Protein AF-A0A3D8INH3-F1 (afdb_monomer_lite)

Foldseek 3Di:
DDDPVVLVVCCVLDDPQWHADRFGIKGFCDDQNVVLCVVQVPDFPVSCQPCCQPRPQVVSVNNQKHKDQQCCVQPPPPSNPDNWIKIAHQFYGNDPVTHGPWMFTQPCVVPDGQVNCCVVVRMGGTGTDD

Organism: NCBI:txid361872

Secondary structure (DSSP, 8-state):
---HHHHHHHGGG-BTTEEE-SSEEEEESSHHHHHHHHHTT--SHHHHHHHHIIIIIGGGT-TTEEEES-GGGGTTTT-TT-S--EEEESS-TT-GGG--SEEEE-TTTTT--HHHHHHHHSEEEEEEE-

pLDDT: mean 91.25, std 9.23, range [57.25, 98.56]

Radius of gyration: 13.53 Å; chains: 1; bounding box: 29×31×35 Å

Sequence (130 aa):
MLSPNEVNYLNSFKREWLEFDQLGLILKYKGRLKEFIESFSINSEFEFEKEVRDGLFIPSSLDIVSYCCDNNNLYPYHYGLTSSPIIGVDGILGIPDMLPKFVFWYSDYALRDSIKFLRENGSVRYDYVD

Structure (mmCIF, N/CA/C/O backbone):
data_AF-A0A3D8INH3-F1
#
_entry.id   AF-A0A3D8INH3-F1
#
loop_
_atom_site.group_PDB
_atom_site.id
_atom_site.type_symbol
_atom_site.label_atom_id
_atom_site.label_alt_id
_atom_site.label_comp_id
_atom_site.label_asym_id
_atom_site.label_entity_id
_atom_site.label_seq_id
_atom_site.pdbx_PDB_ins_code
_atom_site.Cartn_x
_atom_site.Cartn_y
_atom_site.Cartn_z
_atom_site.occupancy
_atom_site.B_iso_or_equiv
_atom_site.auth_seq_id
_atom_site.auth_comp_id
_atom_site.auth_asym_id
_atom_site.auth_atom_id
_atom_site.pdbx_PDB_model_num
ATOM 1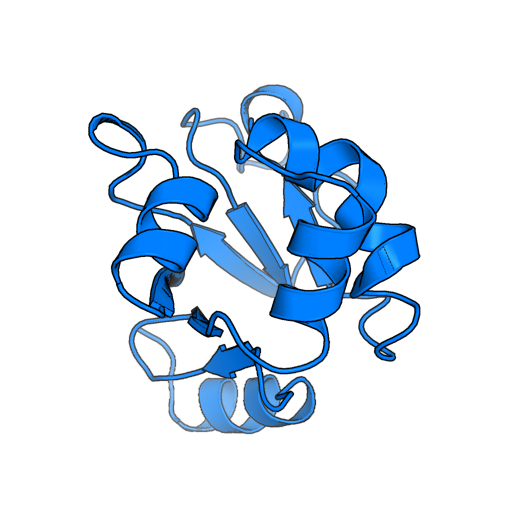 N N . MET A 1 1 ? -4.776 2.370 -15.531 1.00 89.94 1 MET A N 1
ATOM 2 C CA . MET A 1 1 ? -5.832 1.581 -14.848 1.00 89.94 1 MET A CA 1
ATOM 3 C C . MET A 1 1 ? -5.501 0.118 -15.032 1.00 89.94 1 MET A C 1
ATOM 5 O O . MET A 1 1 ? -5.115 -0.248 -16.135 1.00 89.94 1 MET A O 1
ATOM 9 N N . LEU A 1 2 ? -5.673 -0.690 -13.992 1.00 94.81 2 LEU A N 1
ATOM 10 C CA . LEU A 1 2 ? -5.392 -2.123 -14.033 1.00 94.81 2 LEU A CA 1
ATOM 11 C C . LEU A 1 2 ? -6.454 -2.879 -14.842 1.00 94.81 2 LEU A C 1
ATOM 13 O O . LEU A 1 2 ? -7.659 -2.621 -14.725 1.00 94.81 2 LEU A O 1
ATOM 17 N N . SER A 1 3 ? -6.017 -3.858 -15.628 1.00 96.88 3 SER A N 1
ATOM 18 C CA . SER A 1 3 ? -6.900 -4.806 -16.302 1.00 96.88 3 SER A CA 1
ATOM 19 C C . SER A 1 3 ? -7.552 -5.776 -15.301 1.00 96.88 3 SER A C 1
ATOM 21 O O . SER A 1 3 ? -7.022 -6.016 -14.213 1.00 96.88 3 SER A O 1
ATOM 23 N N . PRO A 1 4 ? -8.681 -6.419 -15.660 1.00 96.50 4 PRO A N 1
ATOM 24 C CA . PRO A 1 4 ? -9.312 -7.417 -14.795 1.00 96.50 4 PRO A CA 1
ATOM 25 C C . PRO A 1 4 ? -8.382 -8.573 -14.396 1.00 96.50 4 PRO A C 1
ATOM 27 O O . PRO A 1 4 ? -8.458 -9.066 -13.273 1.00 96.50 4 PRO A O 1
ATOM 30 N N . ASN A 1 5 ? -7.483 -8.993 -15.292 1.00 97.19 5 ASN A N 1
ATOM 31 C CA . ASN A 1 5 ? -6.529 -10.068 -15.011 1.00 97.19 5 ASN A CA 1
ATOM 32 C C . ASN A 1 5 ? -5.473 -9.641 -13.986 1.00 97.19 5 ASN A C 1
ATOM 34 O O . ASN A 1 5 ? -5.108 -10.436 -13.122 1.00 97.19 5 ASN A O 1
ATOM 38 N N . GLU A 1 6 ? -5.017 -8.391 -14.045 1.00 97.56 6 GLU A N 1
ATOM 39 C CA . GLU A 1 6 ? -4.064 -7.846 -13.077 1.00 97.56 6 GLU A CA 1
ATOM 40 C C . GLU A 1 6 ? -4.706 -7.658 -11.707 1.00 97.56 6 GLU A C 1
ATOM 42 O O . GLU A 1 6 ? -4.114 -8.055 -10.711 1.00 97.56 6 GLU A O 1
ATOM 47 N N . VAL A 1 7 ? -5.945 -7.159 -11.643 1.00 97.50 7 VAL A N 1
ATOM 48 C CA . VAL A 1 7 ? -6.694 -7.080 -10.376 1.00 97.50 7 VAL A CA 1
ATOM 49 C C . VAL A 1 7 ? -6.899 -8.475 -9.775 1.00 97.50 7 VAL A C 1
ATOM 51 O O . VAL A 1 7 ? -6.730 -8.664 -8.572 1.00 97.50 7 VAL A O 1
ATOM 54 N N . ASN A 1 8 ? -7.225 -9.478 -10.596 1.00 97.00 8 ASN A N 1
ATOM 55 C CA . ASN A 1 8 ? -7.356 -10.863 -10.134 1.00 97.00 8 ASN A CA 1
ATOM 56 C C . ASN A 1 8 ? -6.035 -11.425 -9.600 1.00 97.00 8 ASN A C 1
ATOM 58 O O . ASN A 1 8 ? -6.042 -12.086 -8.563 1.00 97.00 8 ASN A O 1
ATOM 62 N N . TYR A 1 9 ? -4.917 -11.140 -10.272 1.00 97.69 9 TYR A N 1
ATOM 63 C CA . TYR A 1 9 ? -3.589 -11.496 -9.783 1.00 97.69 9 TYR A CA 1
ATOM 64 C C . TYR A 1 9 ? -3.286 -10.801 -8.454 1.00 97.69 9 TYR A C 1
ATOM 66 O O . TYR A 1 9 ? -2.987 -11.466 -7.472 1.00 97.69 9 TYR A O 1
ATOM 74 N N . LEU A 1 10 ? -3.455 -9.480 -8.378 1.00 97.56 10 LEU A N 1
ATOM 75 C CA . LEU A 1 10 ? -3.196 -8.695 -7.172 1.00 97.56 10 LEU A CA 1
ATOM 76 C C . LEU A 1 10 ? -4.048 -9.145 -5.977 1.00 97.56 10 LEU A C 1
ATOM 78 O O . LEU A 1 10 ? -3.596 -9.122 -4.833 1.00 97.56 10 LEU A O 1
ATOM 82 N N . ASN A 1 11 ? -5.258 -9.644 -6.229 1.00 95.94 11 ASN A N 1
ATOM 83 C CA . ASN A 1 11 ? -6.108 -10.207 -5.186 1.00 95.94 11 ASN A CA 1
ATOM 84 C C . ASN A 1 11 ? -5.524 -11.463 -4.506 1.00 95.94 11 ASN A C 1
ATOM 86 O O . ASN A 1 11 ? -5.990 -11.796 -3.416 1.00 95.94 11 ASN A O 1
ATOM 90 N N . SER A 1 12 ? -4.479 -12.114 -5.041 1.00 96.25 12 SER A N 1
ATOM 91 C CA . SER A 1 12 ? -3.731 -13.140 -4.289 1.00 96.25 12 SER A CA 1
ATOM 92 C C . SER A 1 12 ? -2.959 -12.556 -3.097 1.00 96.25 12 SER A C 1
ATOM 94 O O . SER A 1 12 ? -2.706 -13.254 -2.114 1.00 96.25 12 SER A O 1
ATOM 96 N N . PHE A 1 13 ? -2.631 -11.261 -3.139 1.00 96.38 13 PHE A N 1
ATOM 97 C CA . PHE A 1 13 ? -1.989 -10.518 -2.049 1.00 96.38 13 PHE A CA 1
ATOM 98 C C . PHE A 1 13 ? -2.993 -9.865 -1.097 1.00 96.38 13 PHE A C 1
ATOM 100 O O . PHE A 1 13 ? -2.598 -9.305 -0.076 1.00 96.38 13 PHE A O 1
ATOM 107 N N . LYS A 1 14 ? -4.297 -9.947 -1.393 1.00 96.50 14 LYS A N 1
ATOM 108 C CA . LYS A 1 14 ? -5.348 -9.320 -0.589 1.00 96.50 14 LYS A CA 1
ATOM 109 C C . LYS A 1 14 ? -5.257 -9.758 0.871 1.00 96.50 14 LYS A C 1
ATOM 111 O O . LYS A 1 14 ? -5.084 -10.939 1.188 1.00 96.50 14 LYS A O 1
ATOM 116 N N . ARG A 1 15 ? -5.427 -8.801 1.773 1.00 97.25 15 ARG A N 1
ATOM 117 C CA . ARG A 1 15 ? -5.636 -9.032 3.207 1.00 97.25 15 ARG A CA 1
ATOM 118 C C . ARG A 1 15 ? -6.897 -8.297 3.626 1.00 97.25 15 ARG A C 1
ATOM 120 O O . ARG A 1 15 ? -7.474 -7.537 2.858 1.00 97.25 15 ARG A O 1
ATOM 127 N N . GLU A 1 16 ? -7.344 -8.497 4.858 1.00 97.12 16 GLU A N 1
ATOM 128 C CA . GLU A 1 16 ? -8.485 -7.728 5.365 1.00 97.12 16 GLU A CA 1
ATOM 129 C C . GLU A 1 16 ? -8.249 -6.209 5.265 1.00 97.12 16 GLU A C 1
ATOM 131 O O . GLU A 1 16 ? -9.187 -5.466 4.992 1.00 97.12 16 GLU A O 1
ATOM 136 N N . TRP A 1 17 ? -7.002 -5.763 5.438 1.00 97.81 17 TRP A N 1
ATOM 137 C CA . TRP A 1 17 ? -6.579 -4.364 5.456 1.00 97.81 17 TRP A CA 1
ATOM 138 C C . TRP A 1 17 ? -5.949 -3.882 4.140 1.00 97.81 17 TRP A C 1
ATOM 140 O O . TRP A 1 17 ? -5.664 -2.694 4.023 1.00 97.81 17 TRP A O 1
ATOM 150 N N . LEU A 1 18 ? -5.744 -4.776 3.167 1.00 98.06 18 LEU A N 1
ATOM 151 C CA . LEU A 1 18 ? -5.110 -4.496 1.876 1.00 98.06 18 LEU A CA 1
ATOM 152 C C . LEU A 1 18 ? -6.010 -5.004 0.755 1.00 98.06 18 LEU A C 1
ATOM 154 O O . LEU A 1 18 ? -6.216 -6.212 0.629 1.00 98.06 18 LEU A O 1
ATOM 158 N N . GLU A 1 19 ? -6.526 -4.097 -0.062 1.00 97.69 19 GLU A N 1
ATOM 159 C CA . GLU A 1 19 ? -7.397 -4.420 -1.189 1.00 97.69 19 GLU A CA 1
ATOM 160 C C . GLU A 1 19 ? -6.884 -3.801 -2.484 1.00 97.69 19 GLU A C 1
ATOM 162 O O . GLU A 1 19 ? -6.099 -2.857 -2.467 1.00 97.69 19 GLU A O 1
ATOM 167 N N . PHE A 1 20 ? -7.362 -4.330 -3.606 1.00 97.81 20 PHE A N 1
ATOM 168 C CA . PHE A 1 20 ? -7.020 -3.850 -4.936 1.00 97.81 20 PHE A CA 1
ATOM 169 C C . PHE A 1 20 ? -8.299 -3.635 -5.741 1.00 97.81 20 PHE A C 1
ATOM 171 O O . PHE A 1 20 ? -9.224 -4.454 -5.684 1.00 97.81 20 PHE A O 1
ATOM 178 N N . ASP A 1 21 ? -8.344 -2.543 -6.493 1.00 96.75 21 ASP A N 1
ATOM 179 C CA . ASP A 1 21 ? -9.367 -2.265 -7.495 1.00 96.75 21 ASP A CA 1
ATOM 180 C C . ASP A 1 21 ? -8.715 -1.847 -8.826 1.00 96.75 21 ASP A C 1
ATOM 182 O O . ASP A 1 21 ? -7.501 -1.926 -8.994 1.00 96.75 21 ASP A O 1
ATOM 186 N N . GLN A 1 22 ? -9.517 -1.448 -9.814 1.00 96.62 22 GLN A N 1
ATOM 187 C CA . GLN A 1 22 ? -9.000 -1.053 -11.133 1.00 96.62 22 GLN A CA 1
ATOM 188 C C . GLN A 1 22 ? -8.182 0.250 -11.113 1.00 96.62 22 GLN A C 1
ATOM 190 O O . GLN A 1 22 ? -7.452 0.532 -12.070 1.00 96.62 22 GLN A O 1
ATOM 195 N N . LEU A 1 23 ? -8.334 1.060 -10.064 1.00 96.50 23 LEU A N 1
ATOM 196 C CA . LEU A 1 23 ? -7.654 2.342 -9.910 1.00 96.50 23 LEU A CA 1
ATOM 197 C C . LEU A 1 23 ? -6.343 2.180 -9.139 1.00 96.50 23 LEU A C 1
ATOM 199 O O . LEU A 1 23 ? -5.385 2.882 -9.448 1.00 96.50 23 LEU A O 1
ATOM 203 N N . GLY A 1 24 ? -6.269 1.234 -8.201 1.00 97.06 24 GLY A N 1
ATOM 204 C CA . GLY A 1 24 ? -5.022 0.909 -7.524 1.00 97.06 24 GLY A CA 1
ATOM 205 C C . GLY A 1 24 ? -5.186 0.076 -6.257 1.00 97.06 24 GLY A C 1
ATOM 206 O O . GLY A 1 24 ? -5.988 -0.857 -6.186 1.00 97.06 24 GLY A O 1
ATOM 207 N N . LEU A 1 25 ? -4.379 0.413 -5.256 1.00 97.81 25 LEU A N 1
ATOM 208 C CA . LEU A 1 25 ? -4.257 -0.280 -3.979 1.00 97.81 25 LEU A CA 1
ATOM 209 C C . LEU A 1 25 ? -4.955 0.528 -2.886 1.00 97.81 25 LEU A C 1
ATOM 211 O O . LEU A 1 25 ? -4.767 1.734 -2.775 1.00 97.81 25 LEU A O 1
ATOM 215 N N . ILE A 1 26 ? -5.746 -0.130 -2.043 1.00 98.38 26 ILE A N 1
ATOM 216 C CA . ILE A 1 26 ? -6.443 0.493 -0.917 1.00 98.38 26 ILE A CA 1
ATOM 217 C C . ILE A 1 26 ? -5.943 -0.116 0.390 1.00 98.38 26 ILE A C 1
ATOM 219 O O . ILE A 1 26 ? -6.101 -1.316 0.630 1.00 98.38 26 ILE A O 1
ATOM 223 N N . LEU A 1 27 ? -5.412 0.731 1.270 1.00 98.06 27 LEU A N 1
ATOM 224 C CA . LEU A 1 27 ? -5.168 0.385 2.666 1.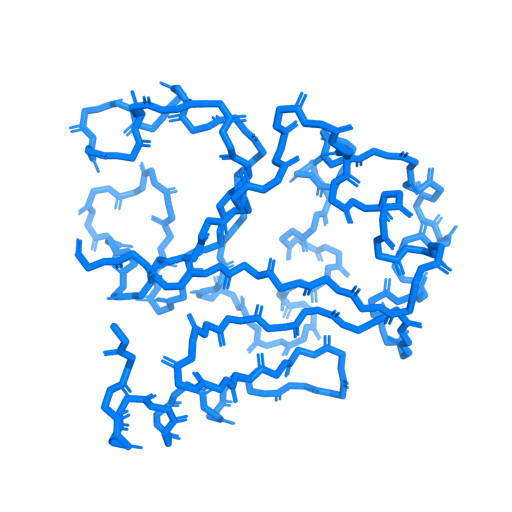00 98.06 27 LEU A CA 1
ATOM 225 C C . LEU A 1 27 ? -6.392 0.750 3.504 1.00 98.06 27 LEU A C 1
ATOM 227 O O . LEU A 1 27 ? -6.973 1.823 3.336 1.00 98.06 27 LEU A O 1
ATOM 231 N N . LYS A 1 28 ? -6.783 -0.130 4.427 1.00 98.56 28 LYS A N 1
ATOM 232 C CA . LYS A 1 28 ? -7.904 0.074 5.356 1.00 98.56 28 LYS A CA 1
ATOM 233 C C . LYS A 1 28 ? -7.414 0.022 6.795 1.00 98.56 28 LYS A C 1
ATOM 235 O O . LYS A 1 28 ? -6.758 -0.939 7.186 1.00 98.56 28 LYS A O 1
ATOM 240 N N . TYR A 1 29 ? -7.788 1.015 7.598 1.00 98.38 29 TYR A N 1
ATOM 241 C CA . TYR A 1 29 ? -7.374 1.154 8.994 1.00 98.38 29 TYR A CA 1
ATOM 242 C C . TYR A 1 29 ? -8.134 0.179 9.903 1.00 98.38 29 TYR A C 1
ATOM 244 O O . TYR A 1 29 ? -9.019 0.547 10.676 1.00 98.38 29 TYR A O 1
ATOM 252 N N . LYS A 1 30 ? -7.832 -1.111 9.765 1.00 98.19 30 LYS A N 1
ATOM 253 C CA . LYS A 1 30 ? -8.431 -2.202 10.540 1.00 98.19 30 LYS A CA 1
ATOM 254 C C . LYS A 1 30 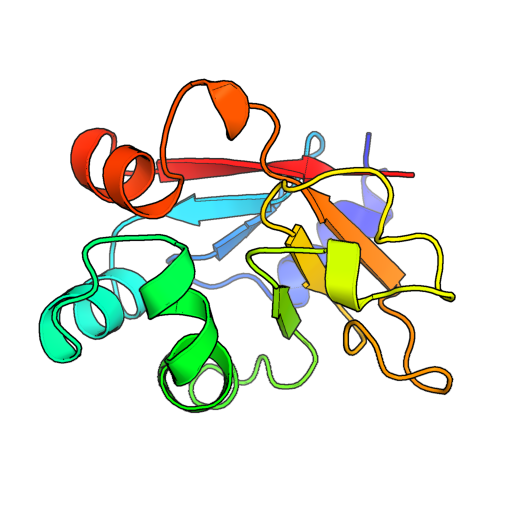? -7.495 -3.406 10.595 1.00 98.19 30 LYS A C 1
ATOM 256 O O . LYS A 1 30 ? -6.499 -3.453 9.873 1.00 98.19 30 LYS A O 1
ATOM 261 N N . GLY A 1 31 ? -7.850 -4.374 11.439 1.00 97.06 31 GLY A N 1
ATOM 262 C CA . GLY A 1 31 ? -7.117 -5.629 11.570 1.00 97.06 31 GLY A CA 1
ATOM 263 C C . GLY A 1 31 ? -5.636 -5.403 11.849 1.00 97.06 31 GLY A C 1
ATOM 264 O O . GLY A 1 31 ? -5.261 -4.447 12.533 1.00 97.06 31 GLY A O 1
ATOM 265 N N . ARG A 1 32 ? -4.788 -6.225 11.229 1.00 96.62 32 ARG A N 1
ATOM 266 C CA . ARG A 1 32 ? -3.339 -6.178 11.466 1.00 96.62 32 ARG A CA 1
ATOM 267 C C . ARG A 1 32 ? -2.670 -4.829 11.163 1.00 96.62 32 ARG A C 1
ATOM 269 O O . ARG A 1 32 ? -1.749 -4.454 11.877 1.00 96.62 32 ARG A O 1
ATOM 276 N N . LEU A 1 33 ? -3.111 -4.084 10.142 1.00 97.88 33 LEU A N 1
ATOM 277 C CA . LEU A 1 33 ? -2.539 -2.758 9.846 1.00 97.88 33 LEU A CA 1
ATOM 278 C C . LEU A 1 33 ? -2.808 -1.768 10.984 1.00 97.88 33 LEU A C 1
ATOM 280 O O . LEU A 1 33 ? -1.914 -1.021 11.376 1.00 97.88 33 LEU A O 1
ATOM 284 N N . LYS A 1 34 ? -4.028 -1.783 11.531 1.00 98.00 34 LYS A N 1
ATOM 285 C CA . LYS A 1 34 ? -4.387 -0.951 12.683 1.00 98.00 34 LYS A CA 1
ATOM 286 C C . LYS A 1 34 ? -3.565 -1.337 13.914 1.00 98.00 34 LYS A C 1
ATOM 288 O O . LYS A 1 34 ? -2.966 -0.465 14.531 1.00 98.00 34 LYS A O 1
ATOM 293 N N . GLU A 1 35 ? -3.494 -2.631 14.226 1.00 97.50 35 GLU A N 1
ATOM 294 C CA . GLU A 1 35 ? -2.703 -3.145 15.354 1.00 97.50 35 GLU A CA 1
ATOM 295 C C . GLU A 1 35 ? -1.223 -2.767 15.236 1.00 97.50 35 GLU A C 1
ATOM 297 O O . GLU A 1 35 ? -0.611 -2.367 16.224 1.00 97.50 35 GLU A O 1
ATOM 302 N N . PHE A 1 36 ? -0.659 -2.850 14.029 1.00 97.00 36 PHE A N 1
ATOM 303 C CA . PHE A 1 36 ? 0.713 -2.446 13.741 1.00 97.00 36 PHE A CA 1
ATOM 304 C C . PHE A 1 36 ? 0.925 -0.945 13.983 1.00 97.00 36 PHE A C 1
ATOM 306 O O . PHE A 1 36 ? 1.804 -0.573 14.759 1.00 97.00 36 PHE A O 1
ATOM 313 N N . ILE A 1 37 ? 0.088 -0.083 13.394 1.00 96.69 37 ILE A N 1
ATOM 314 C CA . ILE A 1 37 ? 0.187 1.375 13.576 1.00 96.69 37 ILE A CA 1
ATOM 315 C C . ILE A 1 37 ? 0.081 1.760 15.059 1.00 96.69 37 ILE A C 1
ATOM 317 O O . ILE A 1 37 ? 0.837 2.610 15.527 1.00 96.69 37 ILE A O 1
ATOM 321 N N . GLU A 1 38 ? -0.817 1.123 15.811 1.00 96.25 38 GLU A N 1
ATOM 322 C CA . GLU A 1 38 ? -1.025 1.413 17.234 1.00 96.25 38 GLU A CA 1
ATOM 323 C C . GLU A 1 38 ? 0.124 0.890 18.106 1.00 96.25 38 GLU A C 1
ATOM 325 O O . GLU A 1 38 ? 0.617 1.618 18.967 1.00 96.25 38 GLU A O 1
ATOM 330 N N . SER A 1 39 ? 0.608 -0.328 17.848 1.00 95.62 39 SER A N 1
ATOM 331 C CA . SER A 1 39 ? 1.690 -0.948 18.630 1.00 95.62 39 SER A CA 1
ATOM 332 C C . SER A 1 39 ? 3.017 -0.208 18.478 1.00 95.62 39 SER A C 1
ATOM 334 O O . SER A 1 39 ? 3.752 -0.051 19.450 1.00 95.62 39 SER A O 1
ATOM 336 N N . PHE A 1 40 ? 3.309 0.279 17.271 1.00 94.69 40 PHE A N 1
ATOM 337 C CA . PHE A 1 40 ? 4.524 1.039 16.974 1.00 94.69 40 PHE A CA 1
ATOM 338 C C . PHE A 1 40 ? 4.336 2.555 17.123 1.00 94.69 40 PHE A C 1
ATOM 340 O O . PHE A 1 40 ? 5.277 3.309 16.896 1.00 94.69 40 PHE A O 1
ATOM 347 N N . SER A 1 41 ? 3.146 3.008 17.543 1.00 94.44 41 SER A N 1
ATOM 348 C CA . SER A 1 41 ? 2.810 4.429 17.707 1.00 94.44 41 SER A CA 1
ATOM 349 C C . SER A 1 41 ? 3.116 5.273 16.461 1.00 94.44 41 SER A C 1
ATOM 351 O O . SER A 1 41 ? 3.637 6.378 16.580 1.00 94.44 41 SER A O 1
ATOM 353 N N . ILE A 1 42 ? 2.783 4.756 15.274 1.00 94.62 42 ILE A N 1
ATOM 354 C CA . ILE A 1 42 ? 3.076 5.393 13.984 1.00 94.62 42 ILE A CA 1
ATOM 355 C C . ILE A 1 42 ? 2.133 6.587 13.763 1.00 94.62 42 ILE A C 1
ATOM 357 O O . ILE A 1 42 ? 0.901 6.460 13.746 1.00 94.62 42 ILE A O 1
ATOM 361 N N . ASN A 1 43 ? 2.716 7.766 13.571 1.00 93.00 43 ASN A N 1
ATOM 362 C CA . ASN A 1 43 ? 2.020 9.045 13.412 1.00 93.00 43 ASN A CA 1
ATOM 363 C C . ASN A 1 43 ? 2.243 9.699 12.046 1.00 93.00 43 ASN A C 1
ATOM 365 O O . ASN A 1 43 ? 1.591 10.706 11.753 1.00 93.00 43 ASN A O 1
ATOM 369 N N . SER A 1 44 ? 3.152 9.162 11.234 1.00 93.06 44 SER A N 1
ATOM 370 C CA . SER A 1 44 ? 3.440 9.660 9.891 1.00 93.06 44 SER A CA 1
ATOM 371 C C . SER A 1 44 ? 3.889 8.553 8.943 1.00 93.06 44 SER A C 1
ATOM 373 O O . SER A 1 44 ? 4.277 7.459 9.357 1.00 93.06 44 SER A O 1
ATOM 375 N N . GLU A 1 45 ? 3.868 8.861 7.656 1.00 91.69 45 GLU A N 1
ATOM 376 C CA . GLU A 1 45 ? 4.298 7.963 6.584 1.00 91.69 45 GLU A CA 1
ATOM 377 C C . GLU A 1 45 ? 5.811 7.678 6.571 1.00 91.69 45 GLU A C 1
ATOM 379 O O . GLU A 1 45 ? 6.226 6.622 6.092 1.00 91.69 45 GLU A O 1
ATOM 384 N N . PHE A 1 46 ? 6.619 8.557 7.174 1.00 89.94 46 PHE A N 1
ATOM 385 C CA . PHE A 1 46 ? 8.059 8.355 7.391 1.00 89.94 46 PHE A CA 1
ATOM 386 C C . PHE A 1 46 ? 8.341 7.317 8.482 1.00 89.94 46 PHE A C 1
ATOM 388 O O . PHE A 1 46 ? 9.234 6.483 8.357 1.00 89.94 46 PHE A O 1
ATOM 395 N N . GLU A 1 47 ? 7.559 7.339 9.564 1.00 92.25 47 GLU A N 1
ATOM 396 C CA . GLU A 1 47 ? 7.660 6.338 10.635 1.00 92.25 47 GLU A CA 1
ATOM 397 C C . GLU A 1 47 ? 7.197 4.958 10.154 1.00 92.25 47 GLU A C 1
ATOM 399 O O . GLU A 1 47 ? 7.688 3.934 10.630 1.00 92.25 47 GLU A O 1
ATOM 404 N N . PHE A 1 48 ? 6.286 4.928 9.179 1.00 92.19 48 PHE A N 1
ATOM 405 C CA . PHE A 1 48 ? 5.815 3.696 8.562 1.00 92.19 48 PHE A CA 1
ATOM 406 C C . PHE A 1 48 ? 6.933 2.965 7.806 1.00 92.19 48 PHE A C 1
ATOM 408 O O . PHE A 1 48 ? 7.052 1.750 7.945 1.00 92.19 48 PHE A O 1
ATOM 415 N N . GLU A 1 49 ? 7.802 3.679 7.080 1.00 89.56 49 GLU A N 1
ATOM 416 C CA . GLU A 1 49 ? 8.874 3.074 6.271 1.00 89.56 49 GLU A CA 1
ATOM 417 C C . GLU A 1 49 ? 9.811 2.175 7.083 1.00 89.56 49 GLU A C 1
ATOM 419 O O . GLU A 1 49 ? 10.150 1.073 6.653 1.00 89.56 49 GLU A O 1
ATOM 424 N N . LYS A 1 50 ? 10.188 2.620 8.283 1.00 82.31 50 LYS A N 1
ATOM 425 C CA . LYS A 1 50 ? 11.210 1.957 9.094 1.00 82.31 50 LYS A CA 1
ATOM 426 C C . LYS A 1 50 ? 10.815 0.543 9.537 1.00 82.31 50 LYS A C 1
ATOM 428 O O . LYS A 1 50 ? 11.671 -0.334 9.595 1.00 82.31 50 LYS A O 1
ATOM 433 N N . GLU A 1 51 ? 9.540 0.326 9.858 1.00 86.38 51 GLU A N 1
ATOM 434 C CA . GLU A 1 51 ? 9.078 -0.886 10.554 1.00 86.38 51 GLU A CA 1
ATOM 435 C C . GLU A 1 51 ? 8.110 -1.738 9.710 1.00 86.38 51 GLU A C 1
ATOM 437 O O . GLU A 1 51 ? 7.837 -2.892 10.045 1.00 86.38 51 GLU A O 1
ATOM 442 N N . VAL A 1 52 ? 7.560 -1.202 8.610 1.00 94.06 52 VAL A N 1
ATOM 443 C CA . VAL A 1 52 ? 6.448 -1.847 7.884 1.00 94.06 52 VAL A CA 1
ATOM 444 C C . VAL A 1 52 ? 6.821 -3.197 7.277 1.00 94.06 52 VAL A C 1
ATOM 446 O O . VAL A 1 52 ? 6.022 -4.136 7.327 1.00 94.06 52 VAL A O 1
ATOM 449 N N . ARG A 1 53 ? 8.031 -3.345 6.733 1.00 92.94 53 ARG A N 1
ATOM 450 C CA . ARG A 1 53 ? 8.436 -4.601 6.089 1.00 92.94 53 ARG A CA 1
ATOM 451 C C . ARG A 1 53 ? 8.431 -5.758 7.085 1.00 92.94 53 ARG A C 1
ATOM 453 O O . ARG A 1 53 ? 7.748 -6.760 6.868 1.00 92.94 53 ARG A O 1
ATOM 460 N N . ASP A 1 54 ? 9.173 -5.602 8.172 1.00 93.38 54 ASP A N 1
ATOM 461 C CA . ASP A 1 54 ? 9.415 -6.680 9.128 1.00 93.38 54 ASP A CA 1
ATOM 462 C C . ASP A 1 54 ? 8.265 -6.812 10.140 1.00 93.38 54 ASP A C 1
ATOM 464 O O . ASP A 1 54 ? 7.981 -7.914 10.609 1.00 93.38 54 ASP A O 1
ATOM 468 N N . GLY A 1 55 ? 7.558 -5.718 10.445 1.00 94.19 55 GLY A N 1
ATOM 469 C CA . GLY A 1 55 ? 6.453 -5.696 11.405 1.00 94.19 55 GLY A CA 1
ATOM 470 C C . GLY A 1 55 ? 5.071 -5.980 10.808 1.00 94.19 55 GLY A C 1
ATOM 471 O O . GLY A 1 55 ? 4.202 -6.508 11.509 1.00 94.19 55 GLY A O 1
ATOM 472 N N . LEU A 1 56 ? 4.855 -5.688 9.520 1.00 96.50 56 LEU A N 1
ATOM 473 C CA . LEU A 1 56 ? 3.552 -5.849 8.867 1.00 96.50 56 LEU A CA 1
ATOM 474 C C . LEU A 1 56 ? 3.590 -6.789 7.659 1.00 96.50 56 LEU A C 1
ATOM 476 O O . LEU A 1 56 ? 2.796 -7.734 7.615 1.00 96.50 56 LEU A O 1
ATOM 480 N N . PHE A 1 57 ? 4.475 -6.560 6.686 1.00 96.00 57 PHE A N 1
ATOM 481 C CA . PHE A 1 57 ? 4.443 -7.275 5.405 1.00 96.00 57 PHE A CA 1
ATOM 482 C C . PHE A 1 57 ? 4.918 -8.726 5.511 1.00 96.00 57 PHE A C 1
ATOM 484 O O . PHE A 1 57 ? 4.132 -9.636 5.239 1.00 96.00 57 PHE A O 1
ATOM 491 N N . ILE A 1 58 ? 6.147 -8.974 5.975 1.00 94.88 58 ILE A N 1
ATOM 492 C CA . ILE A 1 58 ? 6.683 -10.337 6.142 1.00 94.88 58 ILE A CA 1
ATOM 493 C C . ILE A 1 58 ? 5.770 -11.185 7.041 1.00 94.88 58 ILE A C 1
ATOM 495 O O . ILE A 1 58 ? 5.374 -12.277 6.624 1.00 94.88 58 ILE A O 1
ATOM 499 N N . PRO A 1 59 ? 5.325 -10.700 8.218 1.00 95.69 59 PRO A N 1
ATOM 500 C CA . PRO A 1 59 ? 4.433 -11.480 9.069 1.00 95.69 59 PRO A CA 1
ATOM 501 C C . PRO A 1 59 ? 3.044 -11.738 8.464 1.00 95.69 59 PRO A C 1
ATOM 503 O O . PRO A 1 59 ? 2.313 -12.599 8.959 1.00 95.69 59 PRO A O 1
ATOM 506 N N . SER A 1 60 ? 2.662 -10.993 7.422 1.00 96.00 60 SER A N 1
ATOM 507 C CA . SER A 1 60 ? 1.435 -11.194 6.639 1.00 96.00 60 SER A CA 1
ATOM 508 C C . SER A 1 60 ? 1.658 -12.028 5.373 1.00 96.00 60 SER A C 1
ATOM 510 O O . SER A 1 60 ? 0.749 -12.094 4.541 1.00 96.00 60 SER A O 1
ATOM 512 N N . SER A 1 61 ? 2.835 -12.643 5.207 1.00 95.44 61 SER A N 1
ATOM 513 C CA . SER A 1 61 ? 3.246 -13.358 3.988 1.00 95.44 61 SER A CA 1
ATOM 514 C C . SER A 1 61 ? 3.175 -12.464 2.743 1.00 95.44 61 SER A C 1
ATOM 516 O O . SER A 1 61 ? 2.578 -12.834 1.734 1.00 95.44 61 SER A O 1
ATOM 518 N N . LEU A 1 62 ? 3.693 -11.241 2.875 1.00 96.00 62 LEU A N 1
ATOM 519 C CA . LEU A 1 62 ? 3.800 -10.219 1.832 1.00 96.00 62 LEU A CA 1
ATOM 520 C C . LEU A 1 62 ? 5.257 -9.739 1.703 1.00 96.00 62 LEU A C 1
ATOM 522 O O . LEU A 1 62 ? 5.517 -8.557 1.532 1.00 96.00 62 LEU A O 1
ATOM 526 N N . ASP A 1 63 ? 6.222 -10.646 1.815 1.00 94.00 63 ASP A N 1
ATOM 527 C CA . ASP A 1 63 ? 7.663 -10.367 1.729 1.00 94.00 63 ASP A CA 1
ATOM 528 C C . ASP A 1 63 ? 8.103 -9.748 0.389 1.00 94.00 63 ASP A C 1
ATOM 530 O O . ASP A 1 63 ? 9.119 -9.058 0.335 1.00 94.00 63 ASP A O 1
ATOM 534 N N . ILE A 1 64 ? 7.297 -9.931 -0.659 1.00 93.06 64 ILE A N 1
ATOM 535 C CA . ILE A 1 64 ? 7.454 -9.317 -1.987 1.00 93.06 64 ILE A CA 1
ATOM 536 C C . ILE A 1 64 ? 6.652 -8.016 -2.163 1.00 93.06 64 ILE A C 1
ATOM 538 O O . ILE A 1 64 ? 6.418 -7.576 -3.289 1.00 93.06 64 ILE A O 1
ATOM 542 N N . VAL A 1 65 ? 6.164 -7.434 -1.066 1.00 94.88 65 VAL A N 1
ATOM 543 C CA . VAL A 1 65 ? 5.587 -6.089 -1.031 1.00 94.88 65 VAL A CA 1
ATOM 544 C C . VAL A 1 65 ? 6.593 -5.169 -0.358 1.00 94.88 65 VAL A C 1
ATOM 546 O O . VAL A 1 65 ? 7.151 -5.482 0.694 1.00 94.88 65 VAL A O 1
ATOM 549 N N . SER A 1 66 ? 6.830 -4.019 -0.970 1.00 92.81 66 SER A N 1
ATOM 550 C CA . SER A 1 66 ? 7.763 -3.012 -0.477 1.00 92.81 66 SER A CA 1
ATOM 551 C C . SER A 1 66 ? 7.080 -1.657 -0.416 1.00 92.81 66 SER A C 1
ATOM 553 O O . SER A 1 66 ? 6.168 -1.372 -1.1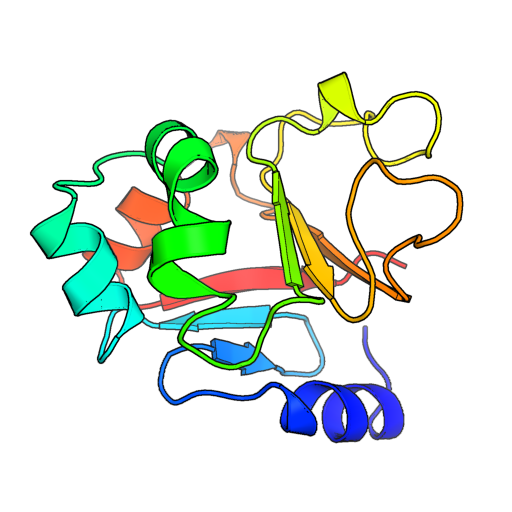86 1.00 92.81 66 SER A O 1
ATOM 555 N N . TYR A 1 67 ? 7.506 -0.833 0.530 1.00 94.12 67 TYR A N 1
ATOM 556 C CA . TYR A 1 67 ? 7.010 0.521 0.721 1.00 94.12 67 TYR A CA 1
ATOM 557 C C . TYR A 1 67 ? 8.205 1.462 0.816 1.00 94.12 67 TYR A C 1
ATOM 559 O O . TYR A 1 67 ? 9.213 1.103 1.424 1.00 94.12 67 TYR A O 1
ATOM 567 N N . CYS A 1 68 ? 8.083 2.643 0.222 1.00 91.69 68 CYS A N 1
ATOM 568 C CA . CYS A 1 68 ? 9.069 3.708 0.330 1.00 91.69 68 CYS A CA 1
ATOM 569 C C . CYS A 1 68 ? 8.333 5.038 0.486 1.00 91.69 68 CYS A C 1
ATOM 571 O O . CYS A 1 68 ? 7.480 5.351 -0.344 1.00 91.69 68 CYS A O 1
ATOM 573 N N . CYS A 1 69 ? 8.625 5.801 1.543 1.00 89.38 69 CYS A N 1
ATOM 574 C CA . CYS A 1 69 ? 7.940 7.078 1.776 1.00 89.38 69 CYS A CA 1
ATOM 575 C C . CYS A 1 69 ? 8.539 8.224 0.951 1.00 89.38 69 CYS A C 1
ATOM 577 O O . CYS A 1 69 ? 7.822 9.151 0.594 1.00 89.38 69 CYS A O 1
ATOM 579 N N . ASP A 1 70 ? 9.836 8.151 0.636 1.00 84.25 70 ASP A N 1
ATOM 580 C CA . ASP A 1 70 ? 10.547 9.132 -0.185 1.00 84.25 70 ASP A CA 1
ATOM 581 C C . ASP A 1 70 ? 11.283 8.437 -1.334 1.00 84.25 70 ASP A C 1
ATOM 583 O O . ASP A 1 70 ? 12.400 7.923 -1.188 1.00 84.25 70 ASP A O 1
ATOM 587 N N . ASN A 1 71 ? 10.648 8.444 -2.508 1.00 80.88 71 ASN A N 1
ATOM 588 C CA . ASN A 1 71 ? 11.174 7.743 -3.669 1.00 80.88 71 ASN A CA 1
ATOM 589 C C . ASN A 1 71 ? 12.370 8.429 -4.347 1.00 80.88 71 ASN A C 1
ATOM 591 O O . ASN A 1 71 ? 12.977 7.806 -5.221 1.00 80.88 71 ASN A O 1
ATOM 595 N N . ASN A 1 72 ? 12.813 9.613 -3.896 1.00 79.44 72 ASN A N 1
ATOM 596 C CA . ASN A 1 72 ? 14.073 10.220 -4.355 1.00 79.44 72 ASN A CA 1
ATOM 597 C C . ASN A 1 72 ? 15.269 9.264 -4.205 1.00 79.44 72 ASN A C 1
ATOM 599 O O . ASN A 1 72 ? 16.183 9.261 -5.032 1.00 79.44 72 ASN A O 1
ATOM 603 N N . ASN A 1 73 ? 15.241 8.404 -3.185 1.00 68.38 73 ASN A N 1
ATOM 604 C CA . ASN A 1 73 ? 16.304 7.438 -2.903 1.00 68.38 73 ASN A CA 1
ATOM 605 C C . ASN A 1 73 ? 16.321 6.231 -3.855 1.00 68.38 73 ASN A C 1
ATOM 607 O O . ASN A 1 73 ? 17.236 5.413 -3.794 1.00 68.38 73 ASN A O 1
ATOM 611 N N . LEU A 1 74 ? 15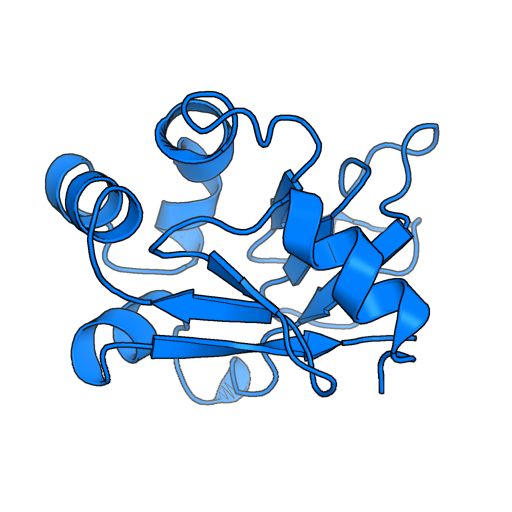.329 6.105 -4.739 1.00 79.88 74 LEU A N 1
ATOM 612 C CA . LEU A 1 74 ? 15.194 4.974 -5.657 1.00 79.88 74 LEU A CA 1
ATOM 613 C C . LEU A 1 74 ? 15.816 5.230 -7.037 1.00 79.88 74 LEU A C 1
ATOM 615 O O . LEU A 1 74 ? 15.671 4.412 -7.949 1.00 79.88 74 LEU A O 1
ATOM 619 N N . TYR A 1 75 ? 16.526 6.347 -7.212 1.00 67.19 75 TYR A N 1
ATOM 620 C CA . TYR A 1 75 ? 17.344 6.585 -8.400 1.00 67.19 75 TYR A CA 1
ATOM 621 C C . TYR A 1 75 ? 18.511 5.573 -8.467 1.00 67.19 75 TYR A C 1
ATOM 623 O O . TYR A 1 75 ? 19.179 5.370 -7.451 1.00 67.19 75 TYR A O 1
ATOM 631 N N . PRO A 1 76 ? 18.804 4.938 -9.627 1.00 59.53 76 PRO A N 1
ATOM 632 C CA . PRO A 1 76 ? 18.365 5.262 -10.994 1.00 59.53 76 PRO A CA 1
ATOM 633 C C . PRO A 1 76 ? 17.133 4.502 -11.526 1.00 59.53 76 PRO A C 1
ATOM 635 O O . PRO A 1 76 ? 16.823 4.625 -12.707 1.00 59.53 76 PRO A O 1
ATOM 638 N N . TYR A 1 77 ? 16.404 3.734 -10.716 1.00 64.12 77 TYR A N 1
ATOM 639 C CA . TYR A 1 77 ? 15.364 2.802 -11.192 1.00 64.12 77 TYR A CA 1
ATOM 640 C C . TYR A 1 77 ? 13.998 3.455 -11.466 1.00 64.12 77 TYR A C 1
ATOM 642 O O . TYR A 1 77 ? 12.958 2.849 -11.243 1.00 64.12 77 TYR A O 1
ATOM 650 N N . HIS A 1 78 ? 14.000 4.701 -11.945 1.00 57.62 78 HIS A N 1
ATOM 651 C CA . HIS A 1 78 ? 12.827 5.442 -12.434 1.00 57.62 78 HIS A CA 1
ATOM 652 C C . HIS A 1 78 ? 11.684 5.724 -11.440 1.00 57.62 78 HIS A C 1
ATOM 654 O O . HIS A 1 78 ? 10.702 6.345 -11.833 1.00 57.62 78 HIS A O 1
ATOM 660 N N . TYR A 1 79 ? 11.820 5.387 -10.155 1.00 63.78 79 TYR A N 1
ATOM 661 C CA . TYR A 1 79 ? 10.835 5.779 -9.138 1.00 63.78 79 TYR A CA 1
ATOM 662 C C . TYR A 1 79 ? 11.076 7.180 -8.547 1.00 63.78 79 TYR A C 1
ATOM 664 O O . TYR A 1 79 ? 10.139 7.790 -8.048 1.00 63.78 79 TYR A O 1
ATOM 672 N N . GLY A 1 80 ? 12.295 7.724 -8.634 1.00 57.25 80 GLY A N 1
ATOM 673 C CA . GLY A 1 80 ? 12.697 8.990 -7.995 1.00 57.25 80 GLY A CA 1
ATOM 674 C C . GLY A 1 80 ? 12.346 10.269 -8.750 1.00 57.25 80 GLY A C 1
ATOM 675 O O . GLY A 1 80 ? 13.208 11.124 -8.938 1.00 57.25 80 GLY A O 1
ATOM 676 N N . LEU A 1 81 ? 11.102 10.392 -9.218 1.00 59.22 81 LEU A N 1
ATOM 677 C CA . LEU A 1 81 ? 10.593 11.613 -9.863 1.00 59.22 81 LEU A CA 1
ATOM 678 C C . LEU A 1 81 ? 9.709 12.462 -8.935 1.00 59.22 81 LEU A C 1
ATOM 680 O O . LEU A 1 81 ? 9.310 13.562 -9.317 1.00 59.22 81 LEU A O 1
ATOM 684 N N . THR A 1 82 ? 9.385 11.974 -7.735 1.00 64.88 82 THR A N 1
ATOM 685 C CA . THR A 1 82 ? 8.474 12.645 -6.794 1.00 64.88 82 THR A CA 1
ATOM 686 C C . THR A 1 82 ? 9.016 12.568 -5.362 1.00 64.88 82 THR A C 1
ATOM 688 O O . THR A 1 82 ? 10.105 12.071 -5.128 1.00 64.88 82 THR A O 1
ATOM 691 N N . SER A 1 83 ? 8.262 13.056 -4.381 1.00 78.56 83 SER A N 1
ATOM 692 C CA . SER A 1 83 ? 8.462 12.694 -2.969 1.00 78.56 83 SER A CA 1
ATOM 693 C C . SER A 1 83 ? 7.214 11.999 -2.419 1.00 78.56 83 SER A C 1
ATOM 695 O O . SER A 1 83 ? 6.867 12.166 -1.256 1.00 78.56 83 SER A O 1
ATOM 697 N N . SER A 1 84 ? 6.477 11.316 -3.302 1.00 88.31 84 SER A N 1
ATOM 698 C CA . SER A 1 84 ? 5.251 10.609 -2.953 1.00 88.31 84 SER A CA 1
ATOM 699 C C . SER A 1 84 ? 5.587 9.235 -2.369 1.00 88.31 84 SER A C 1
ATOM 701 O O . SER A 1 84 ? 6.430 8.532 -2.941 1.00 88.31 84 SER A O 1
ATOM 703 N N . PRO A 1 85 ? 4.897 8.812 -1.297 1.00 92.25 85 PRO A N 1
ATOM 704 C CA . PRO A 1 85 ? 4.937 7.436 -0.843 1.00 92.25 85 PRO A CA 1
ATOM 705 C C . PRO A 1 85 ? 4.501 6.468 -1.939 1.00 92.25 85 PRO A C 1
ATOM 707 O O . PRO A 1 85 ? 3.490 6.680 -2.616 1.00 92.25 85 PRO A O 1
ATOM 710 N N . ILE A 1 86 ? 5.233 5.367 -2.073 1.00 93.50 86 ILE A N 1
ATOM 711 C CA . ILE A 1 86 ? 4.940 4.320 -3.045 1.00 93.50 86 ILE A CA 1
ATOM 712 C C . ILE A 1 86 ? 4.908 2.936 -2.406 1.00 93.50 86 ILE A C 1
ATOM 714 O O . ILE A 1 86 ? 5.626 2.648 -1.448 1.00 93.50 86 ILE A O 1
ATOM 718 N N . ILE A 1 87 ? 4.091 2.062 -2.987 1.00 95.19 87 ILE A N 1
ATOM 719 C CA . ILE A 1 87 ? 4.031 0.636 -2.680 1.00 95.19 87 ILE A CA 1
ATOM 720 C C . ILE A 1 87 ? 4.350 -0.141 -3.956 1.00 95.19 87 ILE A C 1
ATOM 722 O O . ILE A 1 87 ? 3.674 0.018 -4.971 1.00 95.19 87 ILE A O 1
ATOM 726 N N . GLY A 1 88 ? 5.371 -0.992 -3.892 1.00 94.81 88 GLY A N 1
ATOM 727 C CA . GLY A 1 88 ? 5.692 -1.976 -4.920 1.00 94.81 88 GLY A CA 1
ATOM 728 C C . GLY A 1 88 ? 5.131 -3.345 -4.544 1.00 94.81 88 GLY A C 1
ATOM 729 O O . GLY A 1 88 ? 5.241 -3.757 -3.388 1.00 94.81 88 GLY A O 1
ATOM 730 N N . VAL A 1 89 ? 4.546 -4.059 -5.505 1.00 96.38 89 VAL A N 1
ATOM 731 C CA . VAL A 1 89 ? 4.035 -5.427 -5.328 1.00 96.38 89 VAL A CA 1
ATOM 732 C C . VAL A 1 89 ? 4.684 -6.359 -6.344 1.00 96.38 89 VAL A C 1
ATOM 734 O O . VAL A 1 89 ? 4.837 -5.993 -7.511 1.00 96.38 89 VAL A O 1
ATOM 737 N N . ASP A 1 90 ? 5.002 -7.575 -5.891 1.00 95.00 90 ASP A N 1
ATOM 738 C CA . ASP A 1 90 ? 5.650 -8.624 -6.685 1.00 95.00 90 ASP A CA 1
ATOM 739 C C . ASP A 1 90 ? 7.064 -8.211 -7.117 1.00 95.00 90 ASP A C 1
ATOM 741 O O . ASP A 1 90 ? 7.417 -8.203 -8.294 1.00 95.00 90 ASP A O 1
ATOM 745 N N . GLY A 1 91 ? 7.836 -7.771 -6.119 1.00 92.06 91 GLY A N 1
ATOM 746 C CA . GLY A 1 91 ? 9.213 -7.301 -6.224 1.00 92.06 91 GLY A CA 1
ATOM 747 C C . GLY A 1 91 ? 9.557 -6.328 -5.091 1.00 92.06 91 GLY A C 1
ATOM 748 O O . GLY A 1 91 ? 8.735 -6.027 -4.223 1.00 92.06 91 GLY A O 1
ATOM 749 N N . ILE A 1 92 ? 10.790 -5.833 -5.076 1.00 89.62 92 ILE A N 1
ATOM 750 C CA . ILE A 1 92 ? 11.328 -4.972 -4.025 1.00 89.62 92 ILE A CA 1
ATOM 751 C C . ILE A 1 92 ? 11.845 -3.670 -4.641 1.00 89.62 92 ILE A C 1
ATOM 753 O O . ILE A 1 92 ? 12.767 -3.662 -5.458 1.00 89.62 92 ILE A O 1
ATOM 757 N N . LEU A 1 93 ? 11.257 -2.553 -4.214 1.00 88.88 93 LEU A N 1
ATOM 758 C CA . LEU A 1 93 ? 11.695 -1.208 -4.578 1.00 88.88 93 LEU A CA 1
ATOM 759 C C . LEU A 1 93 ? 13.189 -1.015 -4.273 1.00 88.88 93 LEU A C 1
ATOM 761 O O . LEU A 1 93 ? 13.665 -1.357 -3.192 1.00 88.88 93 LEU A O 1
ATOM 765 N N . GLY A 1 94 ? 13.926 -0.460 -5.237 1.00 84.62 94 GLY A N 1
ATOM 766 C CA . GLY A 1 94 ? 15.357 -0.168 -5.095 1.00 84.62 94 GLY A CA 1
ATOM 767 C C . GLY A 1 94 ? 16.294 -1.367 -5.285 1.00 84.62 94 GLY A C 1
ATOM 768 O O . GLY A 1 94 ? 17.509 -1.180 -5.232 1.00 84.62 94 GLY A O 1
ATOM 769 N N . ILE A 1 95 ? 15.769 -2.574 -5.544 1.00 86.88 95 ILE A N 1
ATOM 770 C CA . ILE A 1 95 ? 16.581 -3.762 -5.843 1.00 86.88 95 ILE A CA 1
ATOM 771 C C . ILE A 1 95 ? 16.555 -4.046 -7.357 1.00 86.88 95 ILE A C 1
ATOM 773 O O . ILE A 1 95 ? 15.519 -4.474 -7.869 1.00 86.88 95 ILE A O 1
ATOM 777 N N . PRO A 1 96 ? 17.675 -3.855 -8.085 1.00 82.81 96 PRO A N 1
ATOM 778 C CA . PRO A 1 96 ? 17.709 -3.956 -9.551 1.00 82.81 96 PRO A CA 1
ATOM 779 C C . PRO A 1 96 ? 17.253 -5.304 -10.123 1.00 82.81 96 PRO A C 1
ATOM 781 O O . PRO A 1 96 ? 16.584 -5.330 -11.150 1.00 82.81 96 PRO A O 1
ATOM 784 N N . ASP A 1 97 ? 17.574 -6.416 -9.461 1.00 86.75 97 ASP A N 1
ATOM 785 C CA . ASP A 1 97 ? 17.237 -7.761 -9.954 1.00 86.75 97 ASP A CA 1
ATOM 786 C C . ASP A 1 97 ? 15.843 -8.241 -9.505 1.00 86.75 97 ASP A C 1
ATOM 788 O O . ASP A 1 97 ? 15.441 -9.367 -9.796 1.00 86.75 97 ASP A O 1
ATOM 792 N N . MET A 1 98 ? 15.101 -7.404 -8.773 1.00 89.19 98 MET A N 1
ATOM 793 C CA . MET A 1 98 ? 13.787 -7.729 -8.210 1.00 89.19 98 MET A CA 1
ATOM 794 C C . MET A 1 98 ? 12.808 -6.564 -8.374 1.00 89.19 98 MET A C 1
ATOM 796 O O . MET A 1 98 ? 12.077 -6.243 -7.443 1.00 89.19 98 MET A O 1
ATOM 800 N N . LEU A 1 99 ? 12.798 -5.902 -9.531 1.00 88.44 99 LEU A N 1
ATOM 801 C CA . LEU A 1 99 ? 11.913 -4.758 -9.756 1.00 88.44 99 LEU A CA 1
ATOM 802 C C . LEU A 1 99 ? 10.435 -5.137 -9.536 1.00 88.44 99 LEU A C 1
ATOM 804 O O . LEU A 1 99 ? 9.999 -6.169 -10.052 1.00 88.44 99 LEU A O 1
ATOM 808 N N . PRO A 1 100 ? 9.655 -4.323 -8.798 1.00 92.38 100 PRO A N 1
ATOM 809 C CA . PRO A 1 100 ? 8.229 -4.562 -8.626 1.00 92.38 100 PRO A CA 1
ATOM 810 C C . PRO A 1 100 ? 7.491 -4.588 -9.958 1.00 92.38 100 PRO A C 1
ATOM 812 O O . PRO A 1 100 ? 7.650 -3.692 -10.788 1.00 92.38 100 PRO A O 1
ATOM 815 N N . LYS A 1 101 ? 6.625 -5.587 -10.128 1.00 94.06 101 LYS A N 1
ATOM 816 C CA . LYS A 1 101 ? 5.741 -5.679 -11.293 1.00 94.06 101 LYS A CA 1
ATOM 817 C C . LYS A 1 101 ? 4.634 -4.625 -11.278 1.00 94.06 101 LYS A C 1
ATOM 819 O O . LYS A 1 101 ? 4.222 -4.170 -12.337 1.00 94.06 101 LYS A O 1
ATOM 824 N N . PHE A 1 102 ? 4.139 -4.267 -10.093 1.00 95.31 102 PHE A N 1
ATOM 825 C CA . PHE A 1 102 ? 3.102 -3.249 -9.922 1.00 95.31 102 PHE A CA 1
ATOM 826 C C . PHE A 1 102 ? 3.559 -2.185 -8.942 1.00 95.31 102 PHE A C 1
ATOM 828 O O . PHE A 1 102 ? 4.121 -2.505 -7.891 1.00 95.31 102 PHE A O 1
ATOM 835 N N . VAL A 1 103 ? 3.279 -0.928 -9.275 1.00 93.94 103 VAL A N 1
ATOM 836 C CA . VAL A 1 103 ? 3.683 0.229 -8.479 1.00 93.94 103 VAL A CA 1
ATOM 837 C C . VAL A 1 103 ? 2.465 1.108 -8.247 1.00 93.94 103 VAL A C 1
ATOM 839 O O . VAL A 1 103 ? 1.705 1.411 -9.167 1.00 93.94 103 VAL A O 1
ATOM 842 N N . PHE A 1 104 ? 2.282 1.505 -6.993 1.00 94.94 104 PHE A N 1
ATOM 843 C CA . PHE A 1 104 ? 1.177 2.341 -6.556 1.00 94.94 104 PHE A CA 1
ATOM 844 C C . PHE A 1 104 ? 1.724 3.552 -5.816 1.00 94.94 104 PHE A C 1
ATOM 846 O O . PHE A 1 104 ? 2.540 3.383 -4.914 1.00 94.94 104 PHE A O 1
ATOM 853 N N . TRP A 1 105 ? 1.270 4.754 -6.155 1.00 93.25 105 TRP A N 1
ATOM 854 C CA . TRP A 1 105 ? 1.725 5.998 -5.528 1.00 93.25 105 TRP A CA 1
ATOM 855 C C . TRP A 1 105 ? 0.598 6.723 -4.794 1.00 93.25 105 TRP A C 1
ATOM 857 O O . TRP A 1 105 ? -0.579 6.585 -5.128 1.00 93.25 105 TRP A O 1
ATOM 867 N N . TYR A 1 106 ? 0.935 7.506 -3.779 1.00 94.00 106 TYR A N 1
ATOM 868 C CA . TYR A 1 106 ? -0.049 8.318 -3.080 1.00 94.00 106 TYR A CA 1
ATOM 869 C C . TYR A 1 106 ? -0.144 9.716 -3.707 1.00 94.00 106 TYR A C 1
ATOM 871 O O . TYR A 1 106 ? 0.699 10.584 -3.469 1.00 94.00 106 TYR A O 1
ATOM 879 N N . SER A 1 107 ? -1.176 9.948 -4.522 1.00 89.12 107 SER A N 1
ATOM 880 C CA . SER A 1 107 ? -1.343 11.183 -5.306 1.00 89.12 107 SER A CA 1
ATOM 881 C C . SER A 1 107 ? -1.466 12.450 -4.452 1.00 89.12 107 SER A C 1
ATOM 883 O O . SER A 1 107 ? -1.009 13.519 -4.853 1.00 89.12 107 SER A O 1
ATOM 885 N N . ASP A 1 108 ? -2.053 12.332 -3.260 1.00 87.06 108 ASP A N 1
ATOM 886 C CA . ASP A 1 108 ? -2.413 13.469 -2.405 1.00 87.06 108 ASP A CA 1
ATOM 887 C C . ASP A 1 108 ? -1.294 13.868 -1.422 1.00 87.06 108 ASP A C 1
ATOM 889 O O . ASP A 1 108 ? -1.517 14.680 -0.519 1.00 87.06 108 ASP A O 1
ATOM 893 N N . TYR A 1 109 ? -0.079 13.333 -1.602 1.00 84.25 109 TYR A N 1
ATOM 894 C CA . TYR A 1 109 ? 1.058 13.509 -0.685 1.00 84.25 109 TYR A CA 1
ATOM 895 C C . TYR A 1 109 ? 1.430 14.980 -0.433 1.00 84.25 109 TYR A C 1
ATOM 897 O O . TYR A 1 109 ? 1.846 15.351 0.661 1.00 84.25 109 TYR A O 1
ATOM 905 N N . ALA A 1 110 ? 1.246 15.851 -1.431 1.00 84.25 110 ALA A N 1
ATOM 906 C CA . ALA A 1 110 ? 1.540 17.278 -1.299 1.00 84.25 110 ALA A CA 1
ATOM 907 C C . ALA A 1 110 ? 0.592 17.999 -0.322 1.00 84.25 110 ALA A C 1
ATOM 909 O O . ALA A 1 110 ? 0.890 19.101 0.136 1.00 84.25 110 ALA A O 1
ATOM 910 N N . LEU A 1 111 ? -0.567 17.403 -0.030 1.00 85.25 111 LEU A N 1
ATOM 911 C CA . LEU A 1 111 ? -1.621 18.002 0.785 1.00 85.25 111 LEU A CA 1
ATOM 912 C C . LEU A 1 111 ? -1.799 17.293 2.127 1.00 85.25 111 LEU A C 1
ATOM 914 O O . LEU A 1 111 ? -2.257 17.916 3.087 1.00 85.25 111 LEU A O 1
ATOM 918 N N . ARG A 1 112 ? -1.525 15.988 2.189 1.00 91.56 112 ARG A N 1
ATOM 919 C CA . ARG A 1 112 ? -1.869 15.136 3.332 1.00 91.56 112 ARG A CA 1
ATOM 920 C C . ARG A 1 112 ? -0.808 14.065 3.528 1.00 91.56 112 ARG A C 1
ATOM 922 O O . ARG A 1 112 ? -0.296 13.542 2.557 1.00 91.56 112 ARG A O 1
ATOM 929 N N . ASP A 1 113 ? -0.561 13.693 4.777 1.00 93.81 113 ASP A N 1
ATOM 930 C CA . ASP A 1 113 ? 0.193 12.483 5.126 1.00 93.81 113 ASP A CA 1
ATOM 931 C C . ASP A 1 113 ? -0.727 11.262 4.976 1.00 93.81 113 ASP A C 1
ATOM 933 O O . ASP A 1 113 ? -1.863 11.271 5.471 1.00 93.81 113 ASP A O 1
ATOM 937 N N . SER A 1 114 ? -0.260 10.227 4.279 1.00 94.88 114 SER A N 1
ATOM 938 C CA . SER A 1 114 ? -1.070 9.048 3.947 1.00 94.88 114 SER A CA 1
ATOM 939 C C . SER A 1 114 ? -1.535 8.260 5.178 1.00 94.88 114 SER A C 1
ATOM 941 O O . SER A 1 114 ? -2.669 7.772 5.203 1.00 94.88 114 SER A O 1
ATOM 943 N N . ILE A 1 115 ? -0.712 8.172 6.227 1.00 95.94 115 ILE A N 1
ATOM 944 C CA . ILE A 1 115 ? -1.025 7.439 7.461 1.00 95.94 115 ILE A CA 1
ATOM 945 C C . ILE A 1 115 ? -2.004 8.226 8.328 1.00 95.94 115 ILE A C 1
ATOM 947 O O . ILE A 1 115 ? -2.949 7.646 8.874 1.00 95.94 115 ILE A O 1
ATOM 951 N N . LYS A 1 116 ? -1.842 9.549 8.421 1.00 95.69 116 LYS A N 1
ATOM 952 C CA . LYS A 1 116 ? -2.830 10.408 9.095 1.00 95.69 116 LYS A CA 1
ATOM 953 C C . LYS A 1 116 ? -4.180 10.335 8.392 1.00 95.69 116 LYS A C 1
ATOM 955 O O . LYS A 1 116 ? -5.190 10.074 9.043 1.00 95.69 116 LYS A O 1
ATOM 960 N N . PHE A 1 117 ? -4.186 10.466 7.066 1.00 96.50 117 PHE A N 1
ATOM 961 C CA . PHE A 1 117 ? -5.411 10.390 6.279 1.00 96.50 117 PHE A CA 1
ATOM 962 C C . PHE A 1 117 ? -6.108 9.031 6.433 1.00 96.50 117 PHE A C 1
ATOM 964 O O . PHE A 1 117 ? -7.321 8.983 6.656 1.00 96.50 117 PHE A O 1
ATOM 971 N N . LEU A 1 118 ? -5.339 7.937 6.403 1.00 97.25 118 LEU A N 1
ATOM 972 C CA . LEU A 1 118 ? -5.816 6.579 6.664 1.00 97.25 118 LEU A CA 1
ATOM 973 C C . LEU A 1 118 ? -6.492 6.456 8.039 1.00 97.25 118 LEU A C 1
ATOM 975 O O . LEU A 1 118 ? -7.576 5.879 8.127 1.00 97.25 118 LEU A O 1
ATOM 979 N N . ARG A 1 119 ? -5.878 6.992 9.103 1.00 96.12 119 ARG A N 1
ATOM 980 C CA . ARG A 1 119 ? -6.436 6.960 10.468 1.00 96.12 119 ARG A CA 1
ATOM 981 C C . ARG A 1 119 ? -7.742 7.742 10.578 1.00 96.12 119 ARG A C 1
ATOM 983 O O . ARG A 1 119 ? -8.679 7.269 11.214 1.00 96.12 119 ARG A O 1
ATOM 990 N N . GLU A 1 120 ? -7.801 8.920 9.965 1.00 95.94 120 GLU A N 1
ATOM 991 C CA . GLU A 1 120 ? -8.961 9.817 10.025 1.00 95.94 120 GLU A CA 1
ATOM 992 C C . GLU A 1 120 ? -10.152 9.302 9.209 1.00 95.94 120 GLU A C 1
ATOM 994 O O . GLU A 1 120 ? -11.297 9.417 9.642 1.00 95.94 120 GLU A O 1
ATOM 999 N N . ASN A 1 121 ? -9.891 8.719 8.035 1.00 96.75 121 ASN A N 1
ATOM 1000 C CA . ASN A 1 121 ? -10.932 8.356 7.066 1.00 96.75 121 ASN A CA 1
ATOM 1001 C C . ASN A 1 121 ? -11.228 6.852 7.038 1.00 96.75 121 ASN A C 1
ATOM 1003 O O . ASN A 1 121 ? -12.180 6.414 6.395 1.00 96.75 121 ASN A O 1
ATOM 1007 N N . GLY A 1 122 ? -10.412 6.039 7.709 1.00 98.00 122 GLY A N 1
ATOM 1008 C CA . GLY A 1 122 ? -10.537 4.584 7.738 1.00 98.00 122 GLY A CA 1
ATOM 1009 C C . GLY A 1 122 ? -9.979 3.874 6.501 1.00 98.00 122 GLY A C 1
ATOM 1010 O O . GLY A 1 122 ? -9.822 2.651 6.527 1.00 98.00 122 GLY A O 1
ATOM 1011 N N . SER A 1 123 ? -9.645 4.601 5.433 1.00 97.88 123 SER A N 1
ATOM 1012 C CA . SER A 1 123 ? -8.972 4.058 4.250 1.00 97.88 123 SER A CA 1
ATOM 1013 C C . SER A 1 123 ? -8.213 5.123 3.466 1.00 97.88 123 SER A C 1
ATOM 1015 O O . SER A 1 123 ? -8.633 6.277 3.436 1.00 97.88 123 SER A O 1
ATOM 1017 N N . VAL A 1 124 ? -7.159 4.709 2.765 1.00 97.50 124 VAL A N 1
ATOM 1018 C CA . VAL A 1 124 ? -6.419 5.531 1.798 1.00 97.50 124 VAL A CA 1
ATOM 1019 C C . VAL A 1 124 ? -6.152 4.719 0.530 1.00 97.50 124 VAL A C 1
ATOM 1021 O O . VAL A 1 124 ? -5.927 3.509 0.615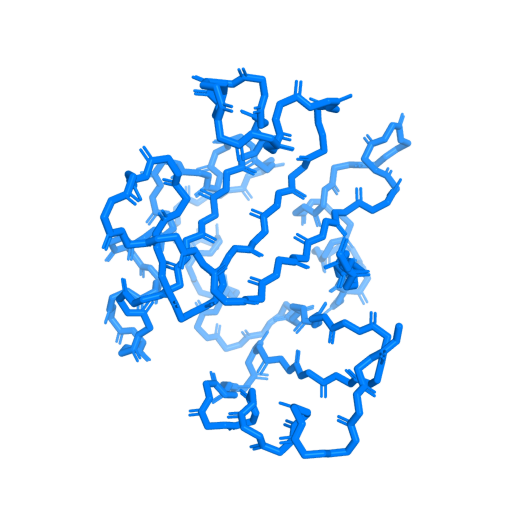 1.00 97.50 124 VAL A O 1
ATOM 1024 N N . ARG A 1 125 ? -6.201 5.367 -0.640 1.00 97.44 125 ARG A N 1
ATOM 1025 C CA . ARG A 1 125 ? -5.864 4.754 -1.932 1.00 97.44 125 ARG A CA 1
ATOM 1026 C C . ARG A 1 125 ? -4.493 5.234 -2.399 1.00 97.44 125 ARG A C 1
ATOM 1028 O O . ARG A 1 125 ? -4.180 6.412 -2.276 1.00 97.44 125 ARG A O 1
ATOM 1035 N N . TYR A 1 126 ? -3.737 4.305 -2.962 1.00 96.75 126 TYR A N 1
ATOM 1036 C CA . TYR A 1 126 ? -2.554 4.542 -3.769 1.00 96.75 126 TYR A CA 1
ATOM 1037 C C . TYR A 1 126 ? -2.913 4.201 -5.218 1.00 96.75 126 TYR A C 1
ATOM 1039 O O . TYR A 1 126 ? -3.344 3.079 -5.500 1.00 96.75 126 TYR A O 1
ATOM 1047 N N . ASP A 1 127 ? -2.783 5.164 -6.122 1.00 95.75 127 ASP A N 1
ATOM 1048 C CA . ASP A 1 127 ? -3.156 4.996 -7.524 1.00 95.75 127 ASP A CA 1
ATOM 1049 C C . ASP A 1 127 ? -2.100 4.180 -8.269 1.00 95.75 127 ASP A C 1
ATOM 1051 O O . ASP A 1 127 ? -0.903 4.307 -8.015 1.00 95.75 127 ASP A O 1
ATOM 1055 N N . TYR A 1 128 ? -2.541 3.336 -9.197 1.00 94.25 128 TYR A N 1
ATOM 1056 C CA . TYR A 1 128 ? -1.648 2.568 -10.058 1.00 94.25 128 TYR A CA 1
ATOM 1057 C C . TYR A 1 128 ? -0.881 3.481 -11.024 1.00 94.25 128 TYR A C 1
ATOM 1059 O O . TYR A 1 128 ? -1.482 4.330 -11.691 1.00 94.25 128 TYR A O 1
ATOM 1067 N N . VAL A 1 129 ? 0.427 3.248 -11.125 1.00 85.31 129 VAL A N 1
ATOM 1068 C CA . VAL A 1 129 ? 1.331 3.895 -12.080 1.00 85.31 129 VAL A CA 1
ATOM 1069 C C . VAL A 1 129 ? 1.752 2.862 -13.121 1.00 85.31 129 VAL A C 1
ATOM 1071 O O . VAL A 1 129 ? 2.156 1.760 -12.753 1.00 85.31 129 VAL A O 1
ATOM 1074 N N . ASP A 1 130 ? 1.618 3.228 -14.394 1.00 76.38 130 ASP A N 1
ATOM 1075 C CA . ASP A 1 130 ? 1.992 2.403 -15.552 1.00 76.38 130 ASP A CA 1
ATOM 1076 C C . ASP A 1 130 ? 3.460 2.610 -15.955 1.00 76.38 130 ASP A C 1
ATOM 1078 O O . ASP A 1 130 ? 3.934 3.768 -15.844 1.00 76.38 130 ASP A O 1
#